Protein AF-A0A3N4K4E2-F1 (afdb_monomer_lite)

pLDDT: mean 85.39, std 7.58, range [53.66, 96.69]

Radius of gyration: 14.34 Å; chains: 1; bounding box: 36×17×34 Å

InterPro domains:
  IPR004875 DDE superfamily endonuclease domain [PF03184] (1-54)

Structure (mmCIF, N/CA/C/O backbone):
data_AF-A0A3N4K4E2-F1
#
_entry.id   AF-A0A3N4K4E2-F1
#
loop_
_atom_site.group_PDB
_atom_site.id
_atom_site.type_symbol
_atom_site.label_atom_id
_atom_site.label_alt_id
_atom_site.label_comp_id
_atom_site.label_asym_id
_atom_site.label_entity_id
_atom_site.label_seq_id
_atom_site.pdbx_PDB_ins_code
_atom_site.Cartn_x
_atom_site.Cartn_y
_atom_site.Cartn_z
_atom_site.occupancy
_atom_site.B_iso_or_equiv
_atom_site.auth_seq_id
_atom_site.auth_comp_id
_atom_site.auth_asym_id
_atom_site.auth_atom_id
_atom_site.pdbx_PDB_model_num
ATOM 1 N N . ILE A 1 1 ? -9.801 -8.370 -1.564 1.00 84.81 1 ILE A N 1
ATOM 2 C CA . ILE A 1 1 ? -8.616 -8.208 -0.686 1.00 84.81 1 ILE A CA 1
ATOM 3 C C . ILE A 1 1 ? -7.771 -7.084 -1.266 1.00 84.81 1 ILE A C 1
ATOM 5 O O . ILE A 1 1 ? -7.555 -7.090 -2.472 1.00 84.81 1 ILE A O 1
ATOM 9 N N . LEU A 1 2 ? -7.346 -6.127 -0.445 1.00 88.75 2 LEU A N 1
ATOM 10 C CA . LEU A 1 2 ? -6.522 -4.988 -0.842 1.00 88.75 2 LEU A CA 1
ATOM 11 C C . LEU A 1 2 ? -5.156 -5.079 -0.156 1.00 88.75 2 LEU A C 1
ATOM 13 O O . LEU A 1 2 ? -5.090 -5.157 1.067 1.00 88.75 2 LEU A O 1
ATOM 17 N N . LEU A 1 3 ? -4.079 -5.068 -0.941 1.00 88.38 3 LEU A N 1
ATOM 18 C CA . LEU A 1 3 ? -2.704 -5.115 -0.443 1.00 88.38 3 LEU A CA 1
ATOM 19 C C . LEU A 1 3 ? -2.129 -3.698 -0.384 1.00 88.38 3 LEU A C 1
ATOM 21 O O . LEU A 1 3 ? -2.136 -2.993 -1.392 1.00 88.38 3 LEU A O 1
ATOM 25 N N . LEU A 1 4 ? -1.629 -3.293 0.781 1.00 87.19 4 LEU A N 1
ATOM 26 C CA . LEU A 1 4 ? -1.184 -1.928 1.052 1.00 87.19 4 LEU A CA 1
ATOM 27 C C . LEU A 1 4 ? 0.306 -1.885 1.406 1.00 87.19 4 LEU A C 1
ATOM 29 O O . LEU A 1 4 ? 0.808 -2.736 2.146 1.00 87.19 4 LEU A O 1
ATOM 33 N N . ASP A 1 5 ? 0.987 -0.834 0.948 1.00 83.19 5 ASP A N 1
ATOM 34 C CA . ASP A 1 5 ? 2.395 -0.538 1.263 1.00 83.19 5 ASP A CA 1
ATOM 35 C C . ASP A 1 5 ? 2.597 0.011 2.695 1.00 83.19 5 ASP A C 1
ATOM 37 O O . ASP A 1 5 ? 3.698 0.353 3.119 1.00 83.19 5 ASP A O 1
ATOM 41 N N . GLY A 1 6 ? 1.519 0.089 3.477 1.00 78.31 6 GLY A N 1
ATOM 42 C CA . GLY A 1 6 ? 1.575 0.477 4.875 1.00 78.31 6 GLY A CA 1
ATOM 43 C C . GLY A 1 6 ? 1.823 1.953 5.146 1.00 78.31 6 GLY A C 1
ATOM 44 O O . GLY A 1 6 ? 2.132 2.277 6.298 1.00 78.31 6 GLY A O 1
ATOM 45 N N . HIS A 1 7 ? 1.633 2.817 4.150 1.00 84.81 7 HIS A N 1
ATOM 46 C CA . HIS A 1 7 ? 1.595 4.262 4.330 1.00 84.81 7 HIS A CA 1
ATOM 47 C C . HIS A 1 7 ? 0.521 4.699 5.347 1.00 84.81 7 HIS A C 1
ATOM 49 O O . HIS A 1 7 ? -0.570 4.129 5.427 1.00 84.81 7 HIS A O 1
ATOM 55 N N . ILE A 1 8 ? 0.823 5.742 6.127 1.00 81.25 8 ILE A N 1
ATOM 56 C CA . ILE A 1 8 ? -0.002 6.194 7.263 1.00 81.25 8 ILE A CA 1
ATOM 57 C C . ILE A 1 8 ? -1.421 6.632 6.867 1.00 81.25 8 ILE A C 1
ATOM 59 O O . ILE A 1 8 ? -2.337 6.588 7.684 1.00 81.25 8 ILE A O 1
ATOM 63 N N . THR A 1 9 ? -1.633 7.028 5.611 1.00 84.25 9 THR A N 1
ATOM 64 C CA . THR A 1 9 ? -2.938 7.499 5.122 1.00 84.25 9 THR A CA 1
ATOM 65 C C . THR A 1 9 ? -4.003 6.415 5.124 1.00 84.25 9 THR A C 1
ATOM 67 O O . THR A 1 9 ? -5.171 6.738 5.313 1.00 84.25 9 THR A O 1
ATOM 70 N N . TYR A 1 10 ? -3.619 5.147 4.965 1.00 81.69 10 TYR A N 1
ATOM 71 C CA . TYR A 1 10 ? -4.576 4.040 4.918 1.00 81.69 10 TYR A CA 1
ATOM 72 C C . TYR A 1 10 ? -5.186 3.688 6.277 1.00 81.69 10 TYR A C 1
ATOM 74 O O . TYR A 1 10 ? -6.104 2.876 6.324 1.00 81.69 10 TYR A O 1
ATOM 82 N N . TYR A 1 11 ? -4.680 4.285 7.360 1.00 79.06 11 TYR A N 1
ATOM 83 C CA . TYR A 1 11 ? -5.161 4.080 8.728 1.00 79.06 11 TYR A CA 1
ATOM 84 C C . TYR A 1 11 ? -6.060 5.212 9.223 1.00 79.06 11 TYR A C 1
ATOM 86 O O . TYR A 1 11 ? -6.509 5.180 10.365 1.00 79.06 11 TYR A O 1
ATOM 94 N N . LYS A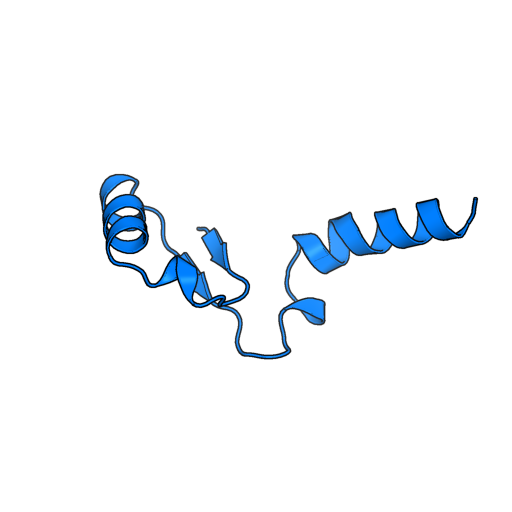 1 12 ? -6.309 6.228 8.389 1.00 87.06 12 LYS A N 1
ATOM 95 C CA . LYS A 1 12 ? -7.289 7.265 8.715 1.00 87.06 12 LYS A CA 1
ATOM 96 C C . LYS A 1 12 ? -8.688 6.649 8.763 1.00 87.06 12 LYS A C 1
ATOM 98 O O . LYS A 1 12 ? -8.993 5.759 7.969 1.00 87.06 12 LYS A O 1
ATOM 103 N N . GLU A 1 13 ? -9.532 7.155 9.659 1.00 87.00 13 GLU A N 1
ATOM 104 C CA . GLU A 1 13 ? -10.893 6.642 9.880 1.00 87.00 13 GLU A CA 1
ATOM 105 C C . GLU A 1 13 ? -11.707 6.543 8.585 1.00 87.00 13 GLU A C 1
ATOM 107 O O . GLU A 1 13 ? -12.322 5.507 8.345 1.00 87.00 13 GLU A O 1
ATOM 112 N N . ASP A 1 14 ? -11.608 7.536 7.696 1.00 90.75 14 ASP A N 1
ATOM 113 C CA . ASP A 1 14 ? -12.304 7.540 6.401 1.00 90.75 14 ASP A CA 1
ATOM 114 C C . ASP A 1 14 ? -12.008 6.299 5.543 1.00 90.75 14 ASP A C 1
ATOM 116 O O . ASP A 1 14 ? -12.885 5.785 4.847 1.00 90.75 14 ASP A O 1
ATOM 120 N N . PHE A 1 15 ? -10.768 5.797 5.576 1.00 89.25 15 PHE A N 1
ATOM 121 C CA . PHE A 1 15 ? -10.389 4.599 4.827 1.00 89.25 15 PHE A CA 1
ATOM 122 C C . PHE A 1 15 ? -10.937 3.340 5.490 1.00 89.25 15 PHE A C 1
ATOM 124 O O . PHE A 1 15 ? -11.461 2.470 4.798 1.00 89.25 15 PHE A O 1
ATOM 131 N N . THR A 1 16 ? -10.866 3.262 6.819 1.00 87.19 16 THR A N 1
ATOM 132 C CA . THR A 1 16 ? -11.410 2.138 7.590 1.00 87.19 16 THR A CA 1
ATOM 133 C C . THR A 1 16 ? -12.917 1.993 7.385 1.00 87.19 16 THR A C 1
ATOM 135 O O . THR A 1 16 ? -13.387 0.881 7.137 1.00 87.19 16 THR A O 1
ATOM 138 N N . ILE A 1 17 ? -13.659 3.105 7.410 1.00 93.25 17 ILE A N 1
ATOM 139 C CA . ILE A 1 17 ? -15.106 3.127 7.151 1.00 93.25 17 ILE A CA 1
ATOM 140 C C . ILE A 1 17 ? -15.394 2.608 5.740 1.00 93.25 17 ILE A C 1
ATOM 142 O O . ILE A 1 17 ? -16.178 1.675 5.581 1.00 93.25 17 ILE A O 1
ATOM 146 N N . LYS A 1 18 ? -14.682 3.109 4.723 1.00 93.25 18 LYS A N 1
ATOM 147 C CA . LYS A 1 18 ? -14.844 2.628 3.342 1.00 93.25 18 LYS A CA 1
ATOM 148 C C . LYS A 1 18 ? -14.514 1.147 3.180 1.00 93.25 18 LYS A C 1
ATOM 150 O O . LYS A 1 18 ? -15.200 0.449 2.436 1.00 93.25 18 LYS A O 1
ATOM 155 N N . TYR A 1 19 ? -13.479 0.641 3.851 1.00 93.19 19 TYR A N 1
ATOM 156 C CA . TYR A 1 19 ? -13.168 -0.788 3.801 1.00 93.19 19 TYR A CA 1
ATOM 157 C C . TYR A 1 19 ? -14.311 -1.627 4.366 1.00 93.19 19 TYR A C 1
ATOM 159 O O . TYR A 1 19 ? -14.652 -2.652 3.777 1.00 93.19 19 TYR A O 1
ATOM 167 N N . TYR A 1 20 ? -14.930 -1.171 5.455 1.00 92.31 20 TYR A N 1
ATOM 168 C CA . TYR A 1 20 ? -16.079 -1.839 6.052 1.00 92.31 20 TYR A CA 1
ATOM 169 C C . TYR A 1 20 ? -17.311 -1.796 5.136 1.00 92.31 20 TYR A C 1
ATOM 171 O O . TYR A 1 20 ? -17.857 -2.848 4.808 1.00 92.31 20 TYR A O 1
ATOM 179 N N . GLU A 1 21 ? -17.695 -0.613 4.647 1.00 96.69 21 GLU A N 1
ATOM 180 C CA . GLU A 1 21 ? -18.852 -0.427 3.753 1.00 96.69 21 GLU A CA 1
ATOM 181 C C . GLU A 1 21 ? -18.752 -1.283 2.484 1.00 96.69 21 GLU A C 1
ATOM 183 O O . GLU A 1 21 ? -19.722 -1.902 2.041 1.00 96.69 21 GLU A O 1
ATOM 188 N N . HIS A 1 22 ? -17.552 -1.373 1.913 1.00 95.25 22 HIS A N 1
ATOM 189 C CA . HIS A 1 22 ? -17.307 -2.122 0.685 1.00 95.25 22 HIS A CA 1
ATOM 190 C C . HIS A 1 22 ? -16.878 -3.579 0.914 1.00 95.2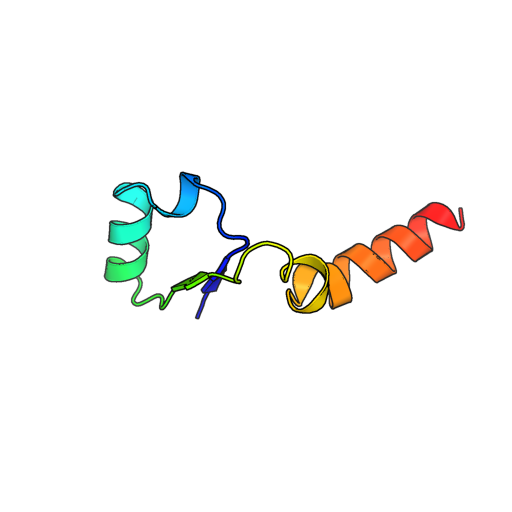5 22 HIS A C 1
ATOM 192 O O . HIS A 1 22 ? -16.546 -4.263 -0.054 1.00 95.25 22 HIS A O 1
ATOM 198 N N . HIS A 1 23 ? -16.889 -4.075 2.158 1.00 93.62 23 HIS A N 1
ATOM 199 C CA . HIS A 1 23 ? -16.484 -5.445 2.505 1.00 93.62 23 HIS A CA 1
ATOM 200 C C . HIS A 1 23 ? -15.062 -5.794 2.01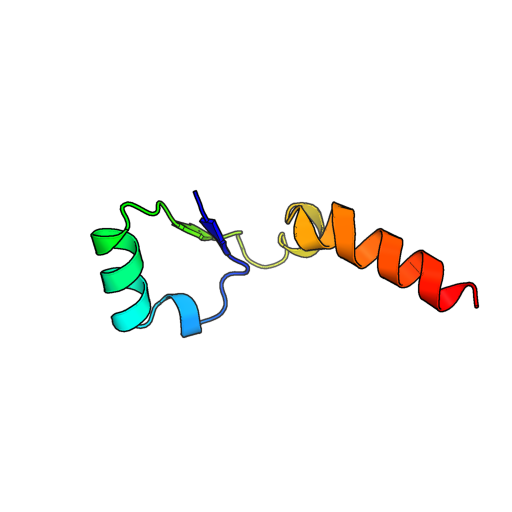3 1.00 93.62 23 HIS A C 1
ATOM 202 O O . HIS A 1 23 ? -14.756 -6.919 1.601 1.00 93.62 23 HIS A O 1
ATOM 208 N N . ILE A 1 24 ? -14.167 -4.805 2.034 1.00 94.44 24 ILE A N 1
ATOM 209 C CA . ILE A 1 24 ? -12.783 -4.933 1.587 1.00 94.44 24 ILE A CA 1
ATOM 210 C C . ILE A 1 24 ? -11.913 -5.350 2.769 1.00 94.44 24 ILE A C 1
ATOM 212 O O . ILE A 1 24 ? -11.682 -4.591 3.703 1.00 94.44 24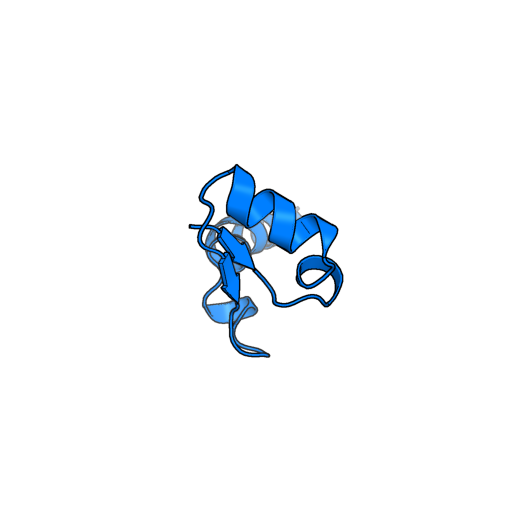 ILE A O 1
ATOM 216 N N . ILE A 1 25 ? -11.335 -6.544 2.677 1.00 90.56 25 ILE A N 1
ATOM 217 C CA . ILE A 1 25 ? -10.271 -6.977 3.587 1.00 90.56 25 ILE A CA 1
ATOM 218 C C . ILE A 1 25 ? -8.967 -6.295 3.166 1.00 90.56 25 ILE A C 1
ATOM 220 O O . ILE A 1 25 ? -8.474 -6.559 2.064 1.00 90.56 25 ILE A O 1
ATOM 224 N N . SER A 1 26 ? -8.410 -5.438 4.021 1.00 88.50 26 SER A N 1
ATO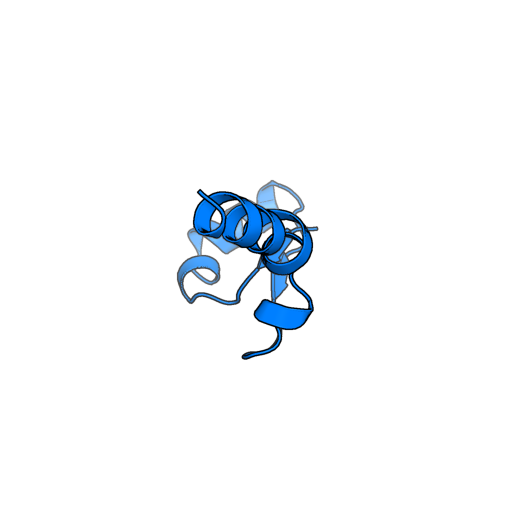M 225 C CA . SER A 1 26 ? -7.109 -4.799 3.814 1.00 88.50 26 SER A CA 1
ATOM 226 C C . SER A 1 26 ? -5.985 -5.598 4.484 1.00 88.50 26 SER A C 1
ATOM 228 O O . SER A 1 26 ? -6.134 -6.112 5.591 1.00 88.50 26 SER A O 1
ATOM 230 N N . PHE A 1 27 ? -4.847 -5.727 3.802 1.00 88.06 27 PHE A N 1
ATOM 231 C CA . PHE A 1 27 ? -3.657 -6.403 4.312 1.00 88.06 27 PHE A CA 1
ATOM 232 C C . PHE A 1 27 ? -2.428 -5.521 4.097 1.00 88.06 27 PHE A C 1
ATOM 234 O O . PHE A 1 27 ? -2.180 -5.033 2.992 1.00 88.06 27 PHE A O 1
ATOM 241 N N . LYS A 1 28 ? -1.656 -5.311 5.163 1.00 85.94 28 LYS A N 1
ATOM 242 C CA . LYS A 1 28 ? -0.435 -4.503 5.140 1.00 85.94 28 LYS A CA 1
ATOM 243 C C . LYS A 1 28 ? 0.777 -5.412 4.996 1.00 85.94 28 LYS A C 1
ATOM 245 O O . LYS A 1 28 ? 0.929 -6.356 5.769 1.00 85.94 28 LYS A O 1
ATOM 250 N N . PHE A 1 29 ? 1.680 -5.081 4.080 1.00 83.00 29 PHE A N 1
ATOM 251 C CA . PHE A 1 29 ? 2.999 -5.701 4.101 1.00 83.00 29 PHE A CA 1
ATOM 252 C C . PHE A 1 29 ? 3.802 -5.238 5.329 1.00 83.00 29 PHE A C 1
ATOM 254 O O . PHE A 1 29 ? 3.698 -4.075 5.737 1.00 83.00 29 PHE A O 1
ATOM 261 N N . PRO A 1 30 ? 4.632 -6.112 5.923 1.00 80.62 30 PRO A N 1
ATOM 262 C CA . PRO A 1 30 ? 5.610 -5.666 6.901 1.00 80.62 30 PRO A CA 1
ATOM 263 C C . PRO A 1 30 ? 6.596 -4.682 6.248 1.00 80.62 30 PRO A C 1
ATOM 265 O O . PRO A 1 30 ? 6.832 -4.728 5.035 1.00 80.62 30 PRO A O 1
ATOM 268 N N . SER A 1 31 ? 7.165 -3.776 7.049 1.00 75.94 31 SER A N 1
ATOM 269 C CA . SER A 1 31 ? 8.126 -2.783 6.549 1.00 75.94 31 SER A CA 1
ATOM 270 C C . SER A 1 31 ? 9.259 -3.461 5.772 1.00 75.94 31 SER A C 1
ATOM 272 O O . SER A 1 31 ? 9.708 -4.537 6.155 1.00 75.94 31 SER A O 1
ATOM 274 N N . HIS A 1 32 ? 9.726 -2.827 4.693 1.00 72.69 32 HIS A N 1
ATOM 275 C CA . HIS A 1 32 ? 10.803 -3.301 3.803 1.00 72.69 32 HIS A CA 1
ATOM 276 C C . HIS A 1 32 ? 10.498 -4.528 2.920 1.00 72.69 32 HIS A C 1
ATOM 278 O O . HIS A 1 32 ? 11.295 -4.836 2.038 1.00 72.69 32 HIS A O 1
ATOM 2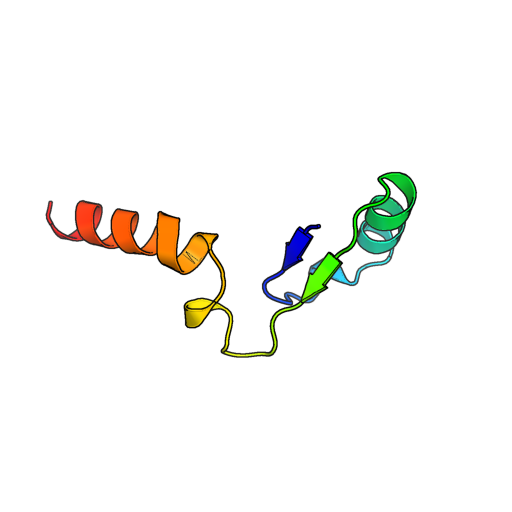84 N N . PHE A 1 33 ? 9.339 -5.181 3.051 1.00 74.38 33 PHE A N 1
ATOM 285 C CA . PHE A 1 33 ? 8.973 -6.336 2.207 1.00 74.38 33 PHE A CA 1
ATOM 286 C C . PHE A 1 33 ? 8.221 -5.969 0.922 1.00 74.38 33 PHE A C 1
ATOM 288 O O . PHE A 1 33 ? 8.046 -6.790 0.023 1.00 74.38 33 PHE A O 1
ATOM 295 N N . ILE A 1 34 ? 7.810 -4.711 0.813 1.00 74.88 34 ILE A N 1
ATOM 296 C CA . ILE A 1 34 ? 7.004 -4.162 -0.281 1.00 74.88 34 ILE A CA 1
ATOM 297 C C . ILE A 1 34 ? 7.694 -4.290 -1.640 1.00 74.88 34 ILE A C 1
ATOM 299 O O . ILE A 1 34 ? 7.060 -4.624 -2.639 1.00 74.88 34 ILE A O 1
ATOM 303 N N . HIS A 1 35 ? 9.003 -4.063 -1.692 1.00 70.06 35 HIS A N 1
ATOM 304 C CA . HIS A 1 35 ? 9.765 -4.138 -2.939 1.00 70.06 35 HIS A CA 1
ATOM 305 C C . HIS A 1 35 ? 9.994 -5.577 -3.421 1.00 70.06 35 HIS A C 1
ATOM 307 O O . HIS A 1 35 ? 10.380 -5.770 -4.568 1.00 70.06 35 HIS A O 1
ATOM 313 N N . ILE A 1 36 ? 9.744 -6.569 -2.559 1.00 74.94 36 ILE A N 1
ATOM 314 C CA . ILE A 1 36 ? 9.971 -7.992 -2.839 1.00 74.94 36 ILE A CA 1
ATOM 315 C C . ILE A 1 36 ? 8.648 -8.706 -3.125 1.00 74.94 36 ILE A C 1
ATOM 317 O O . ILE A 1 36 ? 8.577 -9.533 -4.025 1.00 74.94 36 ILE A O 1
ATOM 321 N N . PHE A 1 37 ? 7.597 -8.392 -2.365 1.00 76.62 37 PHE A N 1
ATOM 322 C CA . PHE A 1 37 ? 6.348 -9.154 -2.402 1.00 76.62 37 PHE A CA 1
ATOM 323 C C . PHE A 1 37 ? 5.163 -8.400 -2.998 1.00 76.62 37 PHE A C 1
ATOM 325 O O . PHE A 1 37 ? 4.163 -9.040 -3.318 1.00 76.62 37 PHE A O 1
ATOM 332 N N . GLN A 1 38 ? 5.227 -7.073 -3.167 1.00 84.25 38 GLN A N 1
ATOM 333 C CA . GLN A 1 38 ? 4.094 -6.349 -3.739 1.00 84.25 38 GLN A CA 1
ATOM 334 C C . GLN A 1 38 ? 4.012 -6.624 -5.249 1.00 84.25 38 GLN A C 1
ATOM 336 O O . GLN A 1 38 ? 4.909 -6.203 -5.989 1.00 84.25 38 GLN A O 1
ATOM 341 N N . PRO A 1 39 ? 2.920 -7.243 -5.742 1.00 86.06 39 PRO A N 1
ATOM 342 C CA . PRO A 1 39 ? 2.798 -7.620 -7.151 1.00 86.06 39 PRO A CA 1
ATOM 343 C C . PRO A 1 39 ? 2.900 -6.423 -8.099 1.00 86.06 39 PRO A C 1
ATOM 345 O O . PRO A 1 39 ? 3.449 -6.536 -9.187 1.00 86.06 39 PRO A O 1
ATOM 348 N N . LEU A 1 40 ? 2.427 -5.253 -7.662 1.00 87.94 40 LEU A N 1
ATOM 349 C CA . LEU A 1 40 ? 2.531 -4.015 -8.429 1.00 87.94 40 LEU A CA 1
ATOM 350 C C . LEU A 1 40 ? 3.993 -3.575 -8.632 1.00 87.94 40 LEU A C 1
ATOM 352 O O . LEU A 1 40 ? 4.367 -3.172 -9.730 1.00 87.94 40 LEU A O 1
ATOM 356 N N . ASN A 1 41 ? 4.837 -3.692 -7.600 1.00 85.50 41 ASN A N 1
ATOM 357 C CA . ASN A 1 41 ? 6.251 -3.329 -7.705 1.00 85.50 41 ASN A CA 1
ATOM 358 C C . ASN A 1 41 ? 7.012 -4.315 -8.594 1.00 85.50 41 ASN A C 1
ATOM 360 O O . ASN A 1 41 ? 7.696 -3.889 -9.521 1.00 85.50 41 ASN A O 1
ATOM 364 N N . VAL A 1 42 ? 6.871 -5.618 -8.335 1.00 86.44 42 VAL A N 1
ATOM 365 C CA . VAL A 1 42 ? 7.649 -6.660 -9.026 1.00 86.44 42 VAL A CA 1
ATOM 366 C C . VAL A 1 42 ? 7.128 -6.930 -10.434 1.00 86.44 42 VAL A C 1
ATOM 368 O O . VAL A 1 42 ? 7.916 -7.076 -11.360 1.00 86.44 42 VAL A O 1
ATOM 371 N N . GLY A 1 43 ? 5.810 -6.996 -10.607 1.00 88.12 43 GLY A N 1
ATOM 372 C CA . GLY A 1 43 ? 5.185 -7.412 -11.861 1.00 88.12 43 GLY A CA 1
ATOM 373 C C . GLY A 1 43 ? 4.911 -6.279 -12.845 1.00 88.12 43 GLY A C 1
ATOM 374 O O . GLY A 1 43 ? 4.833 -6.539 -14.040 1.00 88.12 43 GLY A O 1
ATOM 375 N N . VAL A 1 44 ? 4.768 -5.033 -12.377 1.00 90.00 44 VAL A N 1
ATOM 376 C CA . VAL A 1 44 ? 4.399 -3.901 -13.247 1.00 90.00 44 VAL A CA 1
ATOM 377 C C . VAL A 1 44 ? 5.505 -2.856 -13.292 1.00 90.00 44 VAL A C 1
ATOM 379 O O . VAL A 1 44 ? 6.057 -2.587 -14.359 1.00 90.00 44 VAL A O 1
ATOM 382 N N . PHE A 1 45 ? 5.875 -2.280 -12.147 1.00 89.75 45 PHE A N 1
ATOM 383 C CA . PHE A 1 45 ? 6.827 -1.167 -12.135 1.00 89.75 45 PHE A CA 1
ATOM 384 C C . PHE A 1 45 ? 8.253 -1.579 -12.474 1.00 89.75 45 PHE A C 1
ATOM 386 O O . PHE A 1 45 ? 8.972 -0.796 -13.094 1.00 89.75 45 PHE A O 1
ATOM 393 N N . TRP A 1 46 ? 8.680 -2.779 -12.088 1.00 88.62 46 TRP A N 1
ATOM 394 C CA . TRP A 1 46 ? 10.036 -3.229 -12.375 1.00 88.62 46 TRP A CA 1
ATOM 395 C C . TRP A 1 46 ? 10.269 -3.490 -13.875 1.00 88.62 46 TRP A C 1
ATOM 397 O O . TRP A 1 46 ? 11.207 -2.892 -14.414 1.00 88.62 46 TRP A O 1
ATOM 407 N N . PRO A 1 47 ? 9.400 -4.231 -14.597 1.00 91.31 47 PRO A N 1
ATOM 408 C CA . PRO A 1 47 ? 9.482 -4.334 -16.055 1.00 91.31 47 PRO A CA 1
ATOM 409 C C . PRO A 1 47 ? 9.339 -2.984 -16.759 1.00 91.31 47 PRO A C 1
ATOM 411 O O . PRO A 1 47 ? 10.081 -2.697 -17.695 1.00 91.31 47 PRO A O 1
ATOM 414 N N . TRP A 1 48 ? 8.431 -2.125 -16.284 1.00 91.88 48 TRP A N 1
ATOM 415 C CA . TRP A 1 48 ? 8.245 -0.793 -16.859 1.00 91.88 48 TRP A CA 1
ATOM 416 C C . TRP A 1 48 ? 9.510 0.071 -16.750 1.00 91.88 48 TRP A C 1
ATOM 418 O O . TRP A 1 48 ? 9.941 0.653 -17.744 1.00 91.88 48 TRP A O 1
ATOM 428 N N . LYS A 1 49 ? 10.162 0.098 -15.578 1.00 89.50 49 LYS A N 1
ATOM 429 C CA . LYS A 1 49 ? 11.454 0.784 -15.395 1.00 89.50 49 LYS A CA 1
ATOM 430 C C . LYS A 1 49 ? 12.538 0.210 -16.301 1.00 89.50 49 LYS A C 1
ATOM 432 O O . LYS A 1 49 ? 13.339 0.969 -16.831 1.00 89.50 49 LYS A O 1
ATOM 437 N N . HIS A 1 50 ? 12.581 -1.112 -16.461 1.00 89.56 50 HIS A N 1
ATOM 438 C CA . HIS A 1 50 ? 13.557 -1.761 -17.333 1.00 89.56 50 HIS A CA 1
ATOM 439 C C . HIS A 1 50 ? 13.395 -1.313 -18.787 1.00 89.56 50 HIS A C 1
ATOM 441 O O . HIS A 1 50 ? 14.376 -0.911 -19.399 1.00 89.56 50 HIS A O 1
ATOM 447 N N . TYR A 1 51 ? 12.160 -1.302 -19.295 1.00 91.94 51 TYR A N 1
ATOM 448 C CA . TYR A 1 51 ? 11.856 -0.826 -20.642 1.00 91.94 51 TYR A CA 1
ATOM 449 C C . TYR A 1 51 ? 12.240 0.646 -20.835 1.00 91.94 51 TYR A C 1
ATOM 451 O O . TYR A 1 51 ? 12.893 0.998 -21.810 1.00 91.94 51 TYR A O 1
ATOM 459 N N . TYR A 1 52 ? 11.871 1.512 -19.889 1.00 90.12 52 TYR A N 1
ATOM 460 C CA . TYR A 1 52 ? 12.103 2.951 -20.027 1.00 90.12 52 TYR A CA 1
ATOM 461 C C . TYR A 1 52 ? 13.582 3.343 -19.891 1.00 90.12 52 TYR A C 1
ATOM 463 O O . TYR A 1 52 ? 14.012 4.316 -20.492 1.00 90.12 52 TYR A O 1
ATOM 471 N N . ASN A 1 53 ? 14.369 2.577 -19.129 1.00 86.56 53 ASN A N 1
ATOM 472 C CA . ASN A 1 53 ? 15.813 2.791 -18.987 1.00 86.56 53 ASN A CA 1
ATOM 473 C C . ASN A 1 53 ? 16.638 2.178 -20.136 1.00 86.56 53 ASN A C 1
ATOM 475 O O . ASN A 1 53 ? 17.860 2.303 -20.131 1.00 86.56 53 ASN A O 1
ATOM 479 N N . GLN A 1 54 ? 16.000 1.462 -21.067 1.00 74.25 54 GLN A N 1
ATOM 480 C CA . GLN A 1 54 ? 16.632 0.921 -22.277 1.00 74.25 54 GLN A CA 1
ATOM 481 C C . GLN A 1 54 ? 16.477 1.828 -23.506 1.00 74.25 54 GLN A C 1
ATOM 483 O O . GLN A 1 54 ? 17.074 1.529 -24.540 1.00 74.25 54 GLN A O 1
ATOM 488 N N . ALA A 1 55 ? 15.684 2.897 -23.397 1.00 53.66 55 ALA A N 1
ATOM 489 C CA . ALA A 1 55 ? 15.534 3.949 -24.402 1.00 53.66 55 ALA A CA 1
ATOM 490 C C . ALA A 1 55 ? 16.541 5.084 -24.164 1.00 53.66 55 ALA A C 1
ATOM 492 O O . ALA A 1 55 ? 16.981 5.679 -25.172 1.00 53.66 55 ALA A O 1
#

Secondary structure (DSSP, 8-state):
-EEE---GGGGSHHHHHHHHHTT--EEEPPTT-HHHH-HIIIIIIHHHHHHHTT-

Foldseek 3Di:
DAEDQPPPVCPPPVNVVVCVVVVNDYDYDDPPCCCPPPCCNPVPVVVVVVVVVVD

Organism: NCBI:txid1336337

Sequence (55 aa):
ILLLDGHITYYKEDFTIKYYEHHIISFKFPSHFIHIFQPLNVGVFWPWKHYYNQA